Protein 4FDX (pdb70)

Structure (mmCIF, N/CA/C/O backbone):
data_4FDX
#
_entry.id   4FDX
#
_cell.length_a   50.236
_cell.length_b   50.236
_cell.length_c   158.078
_cell.angle_alpha   90.00
_cell.angle_beta   90.00
_cell.angle_gamma   120.00
#
_symmetry.space_group_name_H-M   'P 63 2 2'
#
loop_
_entity.id
_entity.type
_entity.pdbx_description
1 polymer '4-oxalocrotonase tautomerase isozyme'
2 water water
#
loop_
_atom_site.group_PDB
_atom_site.id
_atom_site.type_symbol
_atom_site.label_atom_id
_atom_site.label_alt_id
_atom_site.label_comp_id
_atom_site.label_asym_id
_atom_site.label_entity_id
_atom_site.label_seq_id
_atom_site.pdbx_PDB_ins_code
_atom_site.Cartn_x
_atom_site.Cartn_y
_atom_site.Cartn_z
_atom_site.occupancy
_atom_site.B_iso_or_equiv
_atom_site.auth_seq_id
_atom_site.auth_comp_id
_atom_site.auth_asym_id
_atom_site.auth_atom_id
_atom_site.pdbx_PDB_model_num
ATOM 1 N N . PR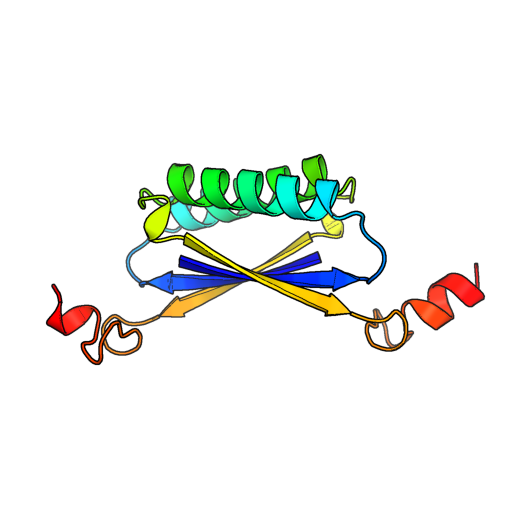O A 1 1 ? -14.463 2.245 14.894 1.00 17.18 1 PRO A N 1
ATOM 2 C CA . PRO A 1 1 ? -13.120 2.806 15.170 1.00 15.51 1 PRO A CA 1
ATOM 3 C C . PRO A 1 1 ? -12.664 2.400 16.538 1.00 15.46 1 PRO A C 1
ATOM 4 O O . PRO A 1 1 ? -13.422 2.414 17.513 1.00 14.92 1 PRO A O 1
ATOM 8 N N . ILE A 1 2 ? -11.378 2.145 16.675 1.00 13.73 2 ILE A N 1
ATOM 9 C CA . ILE A 1 2 ? -10.780 1.771 17.934 1.00 14.61 2 ILE A CA 1
ATOM 10 C C . ILE A 1 2 ? -9.720 2.855 18.167 1.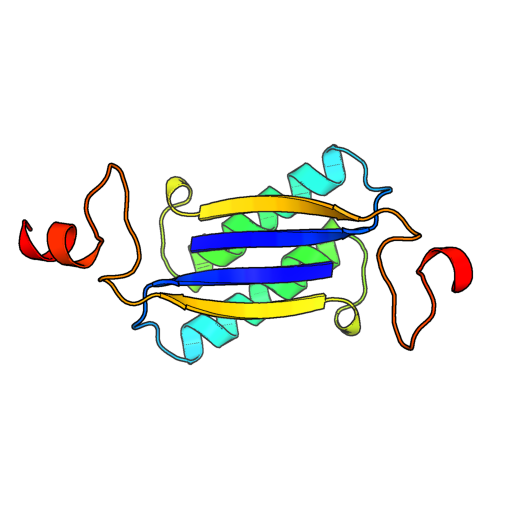00 17.01 2 ILE A C 1
ATOM 11 O O . ILE A 1 2 ? -8.833 3.084 17.304 1.00 18.55 2 ILE A O 1
ATOM 16 N N . ILE A 1 3 ? -9.824 3.564 19.294 1.00 15.63 3 ILE A N 1
ATOM 17 C CA . ILE A 1 3 ? -8.930 4.725 19.553 1.00 15.45 3 ILE A CA 1
ATOM 18 C C . ILE A 1 3 ? -8.117 4.396 20.775 1.00 15.07 3 ILE A C 1
ATOM 19 O O . ILE A 1 3 ? -8.638 3.922 21.761 1.00 17.09 3 ILE A O 1
ATOM 24 N N . GLN A 1 4 ? -6.789 4.553 20.707 1.00 13.48 4 GLN A N 1
ATOM 25 C CA . GLN A 1 4 ? -5.938 4.363 21.874 1.00 15.81 4 GLN A CA 1
ATOM 26 C C . GLN A 1 4 ? -5.445 5.729 22.243 1.00 15.62 4 GLN A C 1
ATOM 27 O O . GLN A 1 4 ? -4.908 6.409 21.361 1.00 18.60 4 GLN A O 1
ATOM 33 N N . MET A 1 5 ? -5.636 6.133 23.470 1.00 14.61 5 MET A N 1
ATOM 34 C CA . MET A 1 5 ? -5.172 7.449 23.841 1.00 15.76 5 MET A CA 1
ATOM 35 C C . MET A 1 5 ? -4.087 7.289 24.917 1.00 17.47 5 MET A C 1
ATOM 36 O O . MET A 1 5 ? -4.337 6.765 26.023 1.00 17.94 5 MET A O 1
ATOM 41 N N . ASN A 1 6 ? -2.906 7.749 24.600 1.00 17.42 6 ASN A N 1
ATOM 42 C CA . ASN A 1 6 ? -1.787 7.728 25.593 1.00 17.85 6 ASN A CA 1
ATOM 43 C C . ASN A 1 6 ? -1.725 9.128 26.209 1.00 18.89 6 ASN A C 1
ATOM 44 O O . ASN A 1 6 ? -1.605 10.155 25.492 1.00 18.71 6 ASN A O 1
ATOM 49 N N . LEU A 1 7 ? -1.827 9.206 27.538 1.00 17.61 7 LEU A N 1
ATOM 50 C CA . LEU A 1 7 ? -1.737 10.529 28.133 1.00 20.05 7 LEU A CA 1
ATOM 51 C C . LEU A 1 7 ? -1.007 10.398 29.468 1.00 19.78 7 LEU A C 1
ATOM 52 O O . LEU A 1 7 ? -0.925 9.297 30.015 1.00 16.59 7 LEU A O 1
ATOM 57 N N . LEU A 1 8 ? -0.444 11.492 29.920 1.00 20.76 8 LEU A N 1
ATOM 58 C CA . LEU A 1 8 ? 0.329 11.429 31.202 1.00 21.73 8 LEU A CA 1
ATOM 59 C C . LEU A 1 8 ? -0.602 11.164 32.373 1.00 20.84 8 LEU A C 1
ATOM 60 O O . LEU A 1 8 ? -1.759 11.660 32.382 1.00 19.32 8 LEU A O 1
ATOM 65 N N . GLU A 1 9 ? -0.098 10.416 33.361 1.00 22.79 9 GLU A N 1
ATOM 66 C CA . GLU A 1 9 ? -0.808 10.229 34.615 1.00 24.01 9 GLU A CA 1
ATOM 67 C C . GLU A 1 9 ? -1.130 11.587 35.275 1.00 24.46 9 GLU A C 1
ATOM 68 O O . GLU A 1 9 ? -0.508 12.595 34.987 1.00 25.88 9 GLU A O 1
ATOM 74 N N . GLY A 1 10 ? -2.163 11.578 36.120 1.00 26.11 10 GLY A N 1
ATOM 75 C CA . GLY A 1 10 ? -2.499 12.785 36.940 1.00 24.36 10 GLY A CA 1
ATOM 76 C C . GLY A 1 10 ? -3.963 13.180 36.766 1.00 27.98 10 GLY A C 1
ATOM 77 O O . GLY A 1 10 ? -4.472 14.010 37.476 1.00 28.61 10 GLY A O 1
ATOM 78 N N . ARG A 1 11 ? -4.680 12.546 35.841 1.00 26.94 11 ARG A N 1
ATOM 79 C CA . ARG A 1 11 ? -6.007 13.094 35.507 1.00 26.68 11 ARG A CA 1
ATOM 80 C C . ARG A 1 11 ? -7.001 12.431 36.401 1.00 24.35 11 ARG A C 1
ATOM 81 O O . ARG A 1 11 ? -6.825 11.283 36.786 1.00 27.52 11 ARG A O 1
ATOM 89 N N . THR A 1 12 ? -8.015 13.190 36.820 1.00 25.31 12 THR A N 1
ATOM 90 C CA . THR A 1 12 ? -9.069 12.637 37.641 1.00 23.90 12 THR A CA 1
ATOM 91 C C . THR A 1 12 ? -10.078 11.802 36.789 1.00 24.00 12 THR A C 1
ATOM 92 O O . THR A 1 12 ? -10.154 11.982 35.567 1.00 24.85 12 THR A O 1
ATOM 96 N N . VAL A 1 13 ? -10.818 10.907 37.425 1.00 24.92 13 VAL A N 1
ATOM 97 C CA . VAL A 1 13 ? -11.832 10.069 36.734 1.00 24.53 13 VAL A CA 1
ATOM 98 C C . VAL A 1 13 ? -12.801 10.920 35.953 1.00 25.43 13 VAL A C 1
ATOM 99 O O . VAL A 1 13 ? -13.105 10.620 34.782 1.00 21.77 13 VAL A O 1
ATOM 103 N N . GLU A 1 14 ? -13.302 12.013 36.530 1.00 24.26 14 GLU A N 1
ATOM 104 C CA . GLU A 1 14 ? -14.174 12.976 35.755 1.00 25.85 14 GLU A CA 1
ATOM 105 C C . GLU A 1 14 ? -13.610 13.417 34.414 1.00 22.65 14 GLU A C 1
ATOM 106 O O . GLU A 1 14 ? -14.389 13.542 33.436 1.00 22.07 14 GLU A O 1
ATOM 112 N N . GLN A 1 15 ? -12.314 13.734 34.388 1.00 20.55 15 GLN A N 1
ATOM 113 C CA . GLN A 1 15 ? -11.695 14.294 33.235 1.00 21.19 15 GLN A CA 1
ATOM 114 C C . GLN A 1 15 ? -11.549 13.160 32.185 1.00 17.88 15 GLN A C 1
ATOM 115 O O . GLN A 1 15 ? -11.815 13.402 30.989 1.00 19.06 15 GLN A O 1
ATOM 121 N N . LYS A 1 16 ? -11.157 11.959 32.631 1.00 19.81 16 LYS A N 1
ATOM 122 C CA . LYS A 1 16 ? -11.070 10.788 31.693 1.00 19.20 16 LYS A CA 1
ATOM 123 C C . LYS A 1 16 ? -12.436 10.494 31.114 1.00 19.55 16 LYS A C 1
ATOM 124 O O . LYS A 1 16 ? -12.573 10.298 29.883 1.00 19.71 16 LYS A O 1
ATOM 130 N N . ARG A 1 17 ? -13.486 10.517 31.948 1.00 21.14 17 ARG A N 1
ATOM 131 C CA . ARG A 1 17 ? -14.843 10.269 31.485 1.00 20.09 17 ARG A CA 1
ATOM 132 C C . ARG A 1 17 ? -15.310 11.351 30.515 1.00 18.57 17 ARG A C 1
ATOM 133 O O . ARG A 1 17 ? -15.889 10.999 29.493 1.00 18.28 17 ARG A O 1
ATOM 141 N N . ASN A 1 18 ? -15.119 12.642 30.804 1.00 19.42 18 ASN A N 1
ATOM 142 C CA . ASN A 1 18 ? -15.403 13.732 29.871 1.00 17.95 18 ASN A CA 1
ATOM 143 C C . ASN A 1 18 ? -14.669 13.593 28.496 1.00 16.19 18 ASN A C 1
ATOM 144 O O . ASN A 1 18 ? -15.273 13.748 27.436 1.00 18.56 18 ASN A O 1
ATOM 149 N N . ALA A 1 19 ? -13.408 13.134 28.581 1.00 18.60 19 ALA A N 1
ATOM 150 C CA . ALA A 1 19 ? -12.614 12.950 27.358 1.00 14.87 19 ALA A CA 1
ATOM 151 C C . ALA A 1 19 ? -13.197 11.792 26.534 1.00 15.32 19 ALA A C 1
ATOM 152 O O . ALA A 1 19 ? -13.352 11.961 25.285 1.00 15.45 19 ALA A O 1
ATOM 154 N N . VAL A 1 20 ? -13.517 10.662 27.170 1.00 15.59 20 VAL A N 1
ATOM 155 C CA . VAL A 1 20 ? -14.038 9.547 26.310 1.00 17.80 20 VAL A CA 1
ATOM 156 C C . VAL A 1 20 ? -15.435 9.854 25.726 1.00 16.22 20 VAL A C 1
ATOM 157 O O . VAL A 1 20 ? -15.698 9.554 24.555 1.00 14.92 20 VAL A O 1
ATOM 161 N N . ALA A 1 21 ? -16.264 10.614 26.449 1.00 16.80 21 ALA A N 1
ATOM 162 C CA . ALA A 1 21 ? -17.506 11.104 25.881 1.00 17.28 21 ALA A CA 1
ATOM 163 C C . ALA A 1 21 ? -17.315 12.011 24.735 1.00 15.13 21 ALA A C 1
ATOM 164 O O . ALA A 1 21 ? -17.934 11.819 23.685 1.00 15.07 21 ALA A O 1
ATOM 166 N N . ALA A 1 22 ? -16.444 13.000 24.862 1.00 14.86 22 ALA A N 1
ATOM 167 C CA . ALA A 1 22 ? -16.283 14.007 23.868 1.00 14.26 22 ALA A CA 1
ATOM 168 C C . ALA A 1 22 ? -15.621 13.441 22.627 1.00 14.06 22 ALA A C 1
ATOM 169 O O . ALA A 1 22 ? -15.993 13.792 21.456 1.00 14.53 22 ALA A O 1
ATOM 171 N N . ILE A 1 23 ? -14.599 12.567 22.819 1.00 14.17 23 ILE A N 1
ATOM 172 C CA . ILE A 1 23 ? -13.938 11.982 21.636 1.00 13.43 23 ILE A CA 1
ATOM 173 C C . ILE A 1 23 ? -14.941 11.058 20.890 1.00 11.80 23 ILE A C 1
ATOM 174 O O . ILE A 1 23 ? -14.974 11.056 19.614 1.00 13.65 23 ILE A O 1
ATOM 179 N N . THR A 1 24 ? -15.739 10.279 21.646 1.00 13.54 24 THR A N 1
ATOM 180 C CA . THR A 1 24 ? -16.779 9.431 20.997 1.00 13.63 24 THR A CA 1
ATOM 181 C C . THR A 1 24 ? -17.734 10.262 20.182 1.00 12.79 24 THR A C 1
ATOM 182 O O . THR A 1 24 ? -17.983 9.949 19.042 1.00 14.69 24 THR A O 1
ATOM 186 N N . GLU A 1 25 ? -18.197 11.373 20.747 1.00 12.96 25 GLU A N 1
ATOM 187 C CA . GLU A 1 25 ? -19.136 12.261 20.024 1.00 15.10 25 GLU A CA 1
ATOM 188 C C . GLU A 1 25 ? -18.513 12.795 18.768 1.00 14.66 25 GLU A C 1
ATOM 189 O O . GLU A 1 25 ? -19.119 12.872 17.723 1.00 15.01 25 GLU A O 1
ATOM 195 N N . ALA A 1 26 ? -17.231 13.194 18.814 1.00 13.39 26 ALA A N 1
ATOM 196 C CA . ALA A 1 26 ? -16.502 13.646 17.642 1.00 13.87 26 ALA A CA 1
ATOM 197 C C . ALA A 1 26 ? -16.415 12.614 16.537 1.00 14.79 26 ALA A C 1
ATOM 198 O O . ALA A 1 26 ? -16.623 12.959 15.389 1.00 14.88 26 ALA A O 1
ATOM 200 N N . VAL A 1 27 ? -16.184 11.349 16.900 1.00 12.83 27 VAL A N 1
ATOM 201 C CA . VAL A 1 27 ? -15.990 10.217 15.924 1.00 13.00 27 VAL A CA 1
ATOM 202 C C . VAL A 1 27 ? -17.353 9.913 15.342 1.00 12.44 27 VAL A C 1
ATOM 203 O O . VAL A 1 27 ? -17.501 9.835 14.157 1.00 13.94 27 VAL A O 1
ATOM 207 N N . VAL A 1 28 ? -18.363 9.827 16.160 1.00 14.61 28 VAL A N 1
ATOM 208 C CA . VAL A 1 28 ? -19.746 9.563 15.704 1.00 14.13 28 VAL A CA 1
ATOM 209 C C . VAL A 1 28 ? -20.194 10.635 14.720 1.00 17.05 28 VAL A C 1
ATOM 210 O O . VAL A 1 28 ? -20.699 10.294 13.638 1.00 18.00 28 VAL A O 1
ATOM 214 N N . ARG A 1 29 ? -19.936 11.918 15.051 1.00 15.47 29 ARG A N 1
ATOM 215 C CA . ARG A 1 29 ? -20.343 12.987 14.088 1.00 16.08 29 ARG A CA 1
ATOM 216 C C . ARG A 1 29 ? -19.621 13.008 12.800 1.00 17.09 29 ARG A C 1
ATOM 217 O O . ARG A 1 29 ? -20.214 13.159 11.729 1.00 18.73 29 ARG A O 1
ATOM 225 N N . THR A 1 30 ? -18.282 12.929 12.850 1.00 14.41 30 THR A N 1
ATOM 226 C CA . THR A 1 30 ? -17.424 13.143 11.730 1.00 14.70 30 THR A CA 1
ATOM 227 C C . THR A 1 30 ? -17.334 11.938 10.788 1.00 15.97 30 THR A C 1
ATOM 228 O O . THR A 1 30 ? -17.007 12.079 9.581 1.00 19.33 30 THR A O 1
ATOM 232 N N . LEU A 1 31 ? -17.434 10.721 11.363 1.00 17.36 31 LEU A N 1
ATOM 233 C CA . LEU A 1 31 ? -17.336 9.510 10.529 1.00 17.53 31 LEU A CA 1
ATOM 234 C C . LEU A 1 31 ? -18.729 8.856 10.285 1.00 18.33 31 LEU A C 1
ATOM 235 O O . LEU A 1 31 ? -18.811 7.790 9.569 1.00 25.19 31 LEU A O 1
ATOM 240 N N . ASP A 1 32 ? -19.769 9.357 10.915 1.00 21.83 32 ASP A N 1
ATOM 241 C CA . ASP A 1 32 ? -21.154 8.768 10.848 1.00 26.06 32 ASP A CA 1
ATOM 242 C C . ASP A 1 32 ? -21.137 7.222 11.102 1.00 25.48 32 ASP A C 1
ATOM 243 O O . ASP A 1 32 ? -21.392 6.326 10.206 1.00 26.68 32 ASP A O 1
ATOM 248 N N . VAL A 1 33 ? -20.662 6.904 12.306 1.00 20.93 33 VAL A N 1
ATOM 249 C CA . VAL A 1 33 ? -20.757 5.564 12.880 1.00 21.83 33 VAL A CA 1
ATOM 250 C C . VAL A 1 33 ? -21.591 5.655 14.120 1.00 20.41 33 VAL A C 1
ATOM 251 O O . VAL A 1 33 ? -21.865 6.746 14.685 1.00 21.07 33 VAL A O 1
ATOM 255 N N . ARG A 1 34 ? -22.122 4.499 14.549 1.00 19.12 34 ARG A N 1
ATOM 256 C CA . ARG A 1 34 ? -22.843 4.420 15.799 1.00 18.45 34 ARG A CA 1
ATOM 257 C C . ARG A 1 34 ? -21.919 4.559 17.005 1.00 16.76 34 ARG A C 1
ATOM 258 O O . ARG A 1 34 ? -20.743 4.136 16.963 1.00 17.44 34 ARG A O 1
ATOM 266 N N . PRO A 1 35 ? -22.404 5.101 18.116 1.00 17.85 35 PRO A N 1
ATOM 267 C CA . PRO A 1 35 ? -21.625 5.072 19.381 1.00 17.49 35 PRO A CA 1
ATOM 268 C C . PRO A 1 35 ? -21.067 3.734 19.742 1.00 17.10 35 PRO A C 1
ATOM 269 O O . PRO A 1 35 ? -19.896 3.644 20.208 1.00 17.22 35 PRO A O 1
ATOM 273 N N . ASP A 1 36 ? -21.825 2.635 19.586 1.00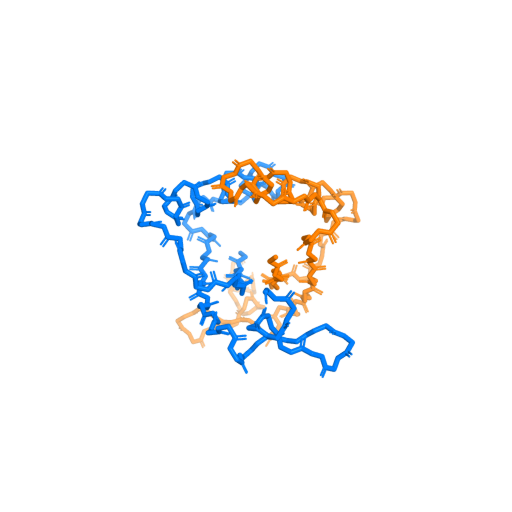 16.47 36 ASP A N 1
ATOM 274 C CA . ASP A 1 36 ? -21.290 1.338 20.051 1.00 16.82 36 ASP A CA 1
ATOM 275 C C . ASP A 1 36 ? -20.189 0.870 19.093 1.00 17.90 36 ASP A C 1
ATOM 276 O O . ASP A 1 36 ? -19.586 -0.140 19.438 1.00 19.76 36 ASP A O 1
ATOM 281 N N . GLN A 1 37 ? -19.925 1.553 17.947 1.00 13.80 37 GLN A N 1
ATOM 282 C CA . GLN A 1 37 ? -18.804 1.129 17.060 1.00 13.71 37 GLN A CA 1
ATOM 283 C C . GLN A 1 37 ? -17.532 1.874 17.489 1.00 15.88 37 GLN A C 1
ATOM 284 O O . GLN A 1 37 ? -16.499 1.662 16.879 1.00 17.16 37 GLN A O 1
ATOM 290 N N . VAL A 1 38 ? -17.608 2.707 18.497 1.00 14.04 38 VAL A N 1
ATOM 291 C CA . VAL A 1 38 ? -16.393 3.475 18.914 1.00 12.71 38 VAL A CA 1
ATOM 292 C C . VAL A 1 38 ? -15.881 2.981 20.255 1.00 14.60 38 VAL A C 1
ATOM 293 O O . VAL A 1 38 ? -16.611 3.028 21.284 1.00 13.51 38 VAL A O 1
ATOM 297 N N . ARG A 1 39 ? -14.667 2.463 20.238 1.00 13.72 39 ARG A N 1
ATOM 298 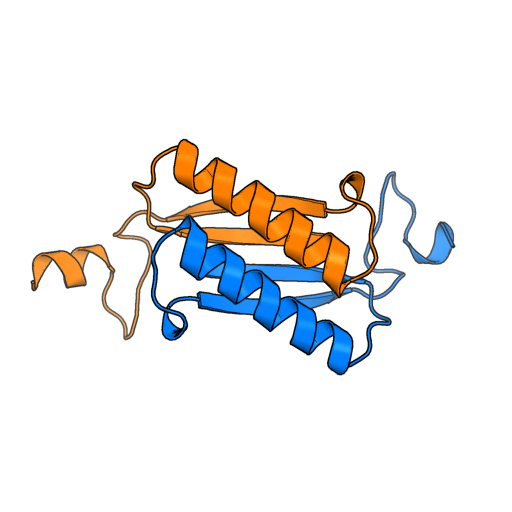C CA . ARG A 1 39 ? -14.063 1.980 21.478 1.00 13.47 39 ARG A CA 1
ATOM 299 C C . ARG A 1 39 ? -12.823 2.808 21.756 1.00 15.26 39 ARG A C 1
ATOM 300 O O . ARG A 1 39 ? -12.082 3.153 20.868 1.00 15.08 39 ARG A O 1
ATOM 308 N N . ILE A 1 40 ? -12.700 3.258 22.991 1.00 13.17 40 ILE A N 1
ATOM 309 C CA . ILE A 1 40 ? -11.490 4.026 23.381 1.00 13.69 40 ILE A CA 1
ATOM 310 C C . ILE A 1 40 ? -10.738 3.283 24.510 1.00 12.13 40 ILE A C 1
ATOM 311 O O . ILE A 1 40 ? -11.364 2.782 25.510 1.00 14.51 40 ILE A O 1
ATOM 316 N N . LEU A 1 41 ? -9.436 3.159 24.321 1.00 12.45 41 LEU A N 1
ATOM 317 C CA . LEU A 1 41 ? -8.558 2.503 25.327 1.00 12.69 41 LEU A CA 1
ATOM 318 C C . LEU A 1 41 ? -7.649 3.643 25.853 1.00 16.11 41 LEU A C 1
ATOM 319 O O . LEU A 1 41 ? -6.994 4.319 25.042 1.00 15.38 41 LEU A O 1
ATOM 324 N N . ILE A 1 42 ? -7.567 3.842 27.166 1.00 14.67 42 ILE A N 1
ATOM 325 C CA . ILE A 1 42 ? -6.682 4.884 27.698 1.00 16.04 42 ILE A CA 1
ATOM 326 C C . ILE A 1 42 ? -5.443 4.179 28.278 1.00 16.25 42 ILE A C 1
ATOM 327 O O . ILE A 1 42 ? -5.553 3.259 29.106 1.00 16.64 42 ILE A O 1
ATOM 332 N N . ASN A 1 43 ? -4.256 4.631 27.828 1.00 15.70 43 ASN A N 1
ATOM 333 C CA . ASN A 1 43 ? -3.016 4.131 28.400 1.00 17.39 43 ASN A CA 1
ATOM 334 C C . ASN A 1 43 ? -2.444 5.266 29.126 1.00 18.59 43 ASN A C 1
ATOM 335 O O . ASN A 1 43 ? -1.991 6.225 28.483 1.00 16.95 43 ASN A O 1
ATOM 340 N N . GLU A 1 44 ? -2.369 5.161 30.473 1.00 18.49 44 GLU A N 1
ATOM 341 C CA . GLU A 1 44 ? -1.723 6.205 31.197 1.00 19.02 44 GLU A CA 1
ATOM 342 C C . GLU A 1 44 ? -0.208 5.955 31.350 1.00 18.59 44 GLU A C 1
ATOM 343 O O . GLU A 1 44 ? 0.219 4.803 31.535 1.00 21.46 44 GLU A O 1
ATOM 349 N N . LEU A 1 45 ? 0.561 7.014 31.166 1.00 17.68 45 LEU A N 1
ATOM 350 C CA . LEU A 1 45 ? 2.004 6.959 31.176 1.00 19.69 45 LEU A CA 1
ATOM 351 C C . LEU A 1 45 ? 2.501 7.639 32.422 1.00 18.64 45 LEU A C 1
ATOM 352 O O . LEU A 1 45 ? 2.210 8.815 32.698 1.00 19.14 45 LEU A O 1
ATOM 357 N N . GLY A 1 46 ? 3.341 6.894 33.118 1.00 19.18 46 GLY A N 1
ATOM 358 C CA . GLY A 1 46 ? 4.070 7.515 34.212 1.00 18.83 46 GLY A CA 1
ATOM 359 C C . GLY A 1 46 ? 4.999 8.625 33.735 1.00 22.18 46 GLY A C 1
ATOM 360 O O . GLY A 1 46 ? 5.448 8.634 32.583 1.00 20.06 46 GLY A O 1
ATOM 361 N N . VAL A 1 47 ? 5.315 9.596 34.613 1.00 22.14 47 VAL A N 1
ATOM 362 C CA . VAL A 1 47 ? 6.143 10.721 34.200 1.00 22.55 47 VAL A CA 1
ATOM 363 C C . VAL A 1 47 ? 7.577 10.264 33.785 1.00 20.51 47 VAL A C 1
ATOM 364 O O . VAL A 1 47 ? 8.225 11.008 33.075 1.00 23.76 47 VAL A O 1
ATOM 368 N N . GLU A 1 48 ? 8.091 9.118 34.245 1.00 19.96 48 GLU A N 1
ATOM 369 C CA . GLU A 1 48 ? 9.373 8.589 33.725 1.00 20.45 48 GLU A CA 1
ATOM 370 C C . GLU A 1 48 ? 9.228 7.765 32.422 1.00 18.42 48 GLU A C 1
ATOM 371 O O . GLU A 1 48 ? 10.221 7.136 31.967 1.00 20.18 48 GLU A O 1
ATOM 377 N N . HIS A 1 49 ? 7.982 7.659 31.900 1.00 17.80 49 HIS A N 1
ATOM 378 C CA . HIS A 1 49 ? 7.651 6.757 30.772 1.00 17.34 49 HIS A CA 1
ATOM 379 C C . HIS A 1 49 ? 7.200 7.533 29.539 1.00 15.42 49 HIS A C 1
ATOM 380 O O . HIS A 1 49 ? 6.599 6.977 28.602 1.00 16.23 49 HIS A O 1
ATOM 387 N N . PHE A 1 50 ? 7.431 8.843 29.577 1.00 16.20 50 PHE A N 1
ATOM 388 C CA . PHE A 1 50 ? 7.173 9.633 28.402 1.00 16.54 50 PHE A CA 1
ATOM 389 C C . PHE A 1 50 ? 8.327 10.650 28.235 1.00 16.77 50 PHE A C 1
ATOM 390 O O . PHE A 1 50 ? 8.660 11.388 29.198 1.00 17.84 50 PHE A O 1
ATOM 398 N N . SER A 1 51 ? 8.921 10.721 27.057 1.00 14.96 51 SER A N 1
ATOM 399 C CA . SER A 1 51 ? 10.021 11.652 26.829 1.00 16.38 51 SER A CA 1
ATOM 400 C C . SER A 1 51 ? 9.802 12.477 25.577 1.00 15.92 51 SER A C 1
ATOM 401 O O . SER A 1 51 ? 9.187 11.984 24.580 1.00 14.91 51 SER A O 1
ATOM 404 N N . VAL A 1 52 ? 10.350 13.712 25.529 1.00 15.46 52 VAL A N 1
ATOM 405 C CA . VAL A 1 52 ? 10.461 14.558 24.307 1.00 15.22 52 VAL A CA 1
ATOM 406 C C . VAL A 1 52 ? 11.902 15.018 24.313 1.00 14.62 52 VAL A C 1
ATOM 407 O O . VAL A 1 52 ? 12.415 15.462 25.378 1.00 16.74 52 VAL A O 1
ATOM 411 N N . ALA A 1 53 ? 12.552 14.969 23.186 1.00 15.61 53 ALA A N 1
ATOM 412 C CA . ALA A 1 53 ? 13.968 15.328 23.078 1.00 17.03 53 ALA A CA 1
ATOM 413 C C . ALA A 1 53 ? 14.809 14.669 24.143 1.00 18.69 53 ALA A C 1
ATOM 414 O O . ALA A 1 53 ? 15.805 15.267 24.666 1.00 20.24 53 ALA A O 1
ATOM 416 N N . GLY A 1 54 ? 14.483 13.395 24.468 1.00 15.43 54 GLY A N 1
ATOM 417 C CA . GLY A 1 54 ? 15.435 12.623 25.270 1.00 15.45 54 GLY A CA 1
ATOM 418 C C . GLY A 1 54 ? 15.318 12.957 26.744 1.00 20.22 54 GLY A C 1
ATOM 419 O O . GLY A 1 54 ? 16.068 12.413 27.484 1.00 21.20 54 GLY A O 1
ATOM 420 N N . GLN A 1 55 ? 14.364 13.771 27.140 1.00 19.11 55 GLN A N 1
ATOM 421 C CA . GLN A 1 55 ? 14.047 14.039 28.633 1.00 20.18 55 GLN A CA 1
ATOM 422 C C . GLN A 1 55 ? 12.701 13.559 28.988 1.00 18.97 55 GLN A C 1
ATOM 423 O O . GLN A 1 55 ? 11.727 13.959 28.336 1.00 19.87 55 GLN A O 1
ATOM 429 N N . THR A 1 56 ? 12.582 12.861 30.121 1.00 20.96 56 THR A N 1
ATOM 430 C CA . THR A 1 56 ? 11.280 12.370 30.542 1.00 19.94 56 THR A CA 1
ATOM 431 C C . THR A 1 56 ? 10.447 13.545 31.041 1.00 23.99 56 THR A C 1
ATOM 432 O O . THR A 1 56 ? 10.985 14.599 31.333 1.00 24.41 56 THR A O 1
ATOM 436 N N . ALA A 1 57 ? 9.114 13.352 31.102 1.00 25.33 57 ALA A N 1
ATOM 437 C CA . ALA A 1 57 ? 8.211 14.389 31.656 1.00 24.86 57 ALA A CA 1
ATOM 438 C C . ALA A 1 57 ? 8.675 14.830 33.061 1.00 29.77 57 ALA A C 1
ATOM 439 O O . ALA A 1 57 ? 8.619 16.024 33.368 1.00 28.72 57 ALA A O 1
ATOM 441 N N . ALA A 1 58 ? 9.148 13.875 33.858 1.00 28.38 58 ALA A N 1
ATOM 442 C CA . ALA A 1 58 ? 9.616 14.123 35.226 1.00 28.61 58 ALA A CA 1
ATOM 443 C C . ALA A 1 58 ? 10.742 15.133 35.185 1.00 33.73 58 ALA A C 1
ATOM 444 O O . ALA A 1 58 ? 10.706 16.126 35.922 1.00 37.04 58 ALA A O 1
ATOM 446 N N . MET A 1 59 ? 11.680 14.923 34.255 1.00 29.48 59 MET A N 1
ATOM 447 C CA . MET A 1 59 ? 12.870 15.785 34.127 1.00 27.79 59 MET A CA 1
ATOM 448 C C . MET A 1 59 ? 12.491 17.186 33.636 1.00 30.43 59 MET A C 1
ATOM 449 O O . MET A 1 59 ? 13.096 18.189 34.073 1.00 32.44 59 MET A O 1
ATOM 454 N N . ARG A 1 60 ? 11.534 17.248 32.713 1.00 30.05 60 ARG A N 1
ATOM 455 C CA . ARG A 1 60 ? 11.081 18.524 32.149 1.00 36.30 60 ARG A CA 1
ATOM 456 C C . ARG A 1 60 ? 10.393 19.386 33.238 1.00 40.04 60 ARG A C 1
ATOM 457 O O . ARG A 1 60 ? 10.541 20.613 33.267 1.00 36.62 60 ARG A O 1
ATOM 465 N N . GLN A 1 61 ? 9.673 18.720 34.133 1.00 40.97 61 GLN A N 1
ATOM 466 C CA . GLN A 1 61 ? 8.923 19.351 35.241 1.00 44.95 61 GLN A CA 1
ATOM 467 C C . GLN A 1 61 ? 9.790 19.985 36.332 1.00 46.46 61 GLN A C 1
ATOM 468 O O . GLN A 1 61 ? 10.881 19.498 36.639 1.00 44.57 61 GLN A O 1
ATOM 474 N N . PRO B 1 1 ? -1.066 14.552 24.624 1.00 19.49 1 PRO B N 1
ATOM 475 C CA . PRO B 1 1 ? -1.692 13.253 24.382 1.00 17.67 1 PRO B CA 1
ATOM 476 C C . PRO B 1 1 ? -1.353 12.750 23.000 1.00 17.88 1 PRO B C 1
ATOM 477 O O . PRO B 1 1 ? -1.322 13.523 22.058 1.00 18.33 1 PRO B O 1
ATOM 481 N N . ILE B 1 2 ? -1.120 11.464 22.898 1.00 16.15 2 ILE B N 1
ATOM 482 C CA . ILE B 1 2 ? -0.914 10.832 21.541 1.00 16.68 2 ILE B CA 1
ATOM 483 C C . ILE B 1 2 ? -2.020 9.832 21.281 1.00 18.39 2 ILE B C 1
ATOM 484 O O . ILE B 1 2 ? -2.204 8.889 22.116 1.00 21.18 2 ILE B O 1
ATOM 489 N N . ILE B 1 3 ? -2.758 10.011 20.179 1.00 16.58 3 ILE B N 1
ATOM 490 C CA . ILE B 1 3 ? -3.998 9.230 19.923 1.00 15.28 3 ILE B CA 1
ATOM 491 C C . ILE B 1 3 ? -3.718 8.377 18.691 1.00 15.83 3 ILE B C 1
ATOM 492 O O . ILE B 1 3 ? -3.285 8.916 17.688 1.00 14.74 3 ILE B O 1
ATOM 497 N N . GLN B 1 4 ? -3.897 7.053 18.772 1.00 15.16 4 GLN B N 1
ATOM 498 C CA . GLN B 1 4 ? -3.915 6.220 17.558 1.00 16.55 4 GLN B CA 1
ATOM 499 C C . GLN B 1 4 ? -5.355 5.830 17.220 1.00 15.82 4 GLN B C 1
ATOM 500 O O . GLN B 1 4 ? -6.061 5.372 18.059 1.00 18.38 4 GLN B O 1
ATOM 506 N N . MET B 1 5 ? -5.783 6.132 16.007 1.00 13.62 5 MET B N 1
ATOM 507 C CA . MET B 1 5 ? -7.142 5.804 15.592 1.00 13.30 5 MET B CA 1
ATOM 508 C C . MET B 1 5 ? -7.029 4.738 14.519 1.00 13.96 5 MET B C 1
ATOM 509 O O . MET B 1 5 ? -6.476 4.960 13.469 1.00 16.28 5 MET B O 1
ATOM 514 N N . ASN B 1 6 ? -7.639 3.578 14.794 1.00 13.71 6 ASN B N 1
ATOM 515 C CA . ASN B 1 6 ? -7.670 2.448 13.829 1.00 13.92 6 ASN B CA 1
ATOM 516 C C . ASN B 1 6 ? -9.076 2.451 13.216 1.00 15.60 6 ASN B C 1
ATOM 517 O O . ASN B 1 6 ? -10.086 2.431 13.971 1.00 17.35 6 ASN B O 1
ATOM 522 N N . LEU B 1 7 ? -9.104 2.527 11.884 1.00 14.82 7 LEU B N 1
ATOM 523 C CA . LEU B 1 7 ? -10.327 2.695 11.077 1.00 17.95 7 LEU B CA 1
ATOM 524 C C . LEU B 1 7 ? -10.264 1.670 10.027 1.00 17.89 7 LEU B C 1
ATOM 525 O O . LEU B 1 7 ? -9.189 1.449 9.480 1.00 18.00 7 LEU B O 1
ATOM 530 N N . LEU B 1 8 ? -11.430 1.149 9.601 1.00 19.68 8 LEU B N 1
ATOM 531 C CA . LEU B 1 8 ? -11.462 0.442 8.300 1.00 18.86 8 LEU B CA 1
ATOM 532 C C . LEU B 1 8 ? -11.143 1.365 7.108 1.00 17.44 8 LEU B C 1
ATOM 533 O O . LEU B 1 8 ? -11.493 2.568 7.149 1.00 21.44 8 LEU B O 1
ATOM 538 N N . GLU B 1 9 ? -10.482 0.834 6.089 1.00 19.20 9 GLU B N 1
ATOM 539 C CA . GLU B 1 9 ? -10.134 1.491 4.766 1.00 21.89 9 GLU B CA 1
ATOM 540 C C . GLU B 1 9 ? -11.341 2.073 4.116 1.00 24.69 9 GLU B C 1
ATOM 541 O O . GLU B 1 9 ? -12.464 1.627 4.350 1.00 25.50 9 GLU B O 1
ATOM 547 N N . GLY B 1 10 ? -11.079 3.077 3.269 1.00 30.20 10 GLY B N 1
ATOM 548 C CA . GLY B 1 10 ? -12.143 3.531 2.370 1.00 31.05 10 GLY B CA 1
ATOM 549 C C . GLY B 1 10 ? -12.724 4.891 2.612 1.00 31.86 10 GLY B C 1
ATOM 550 O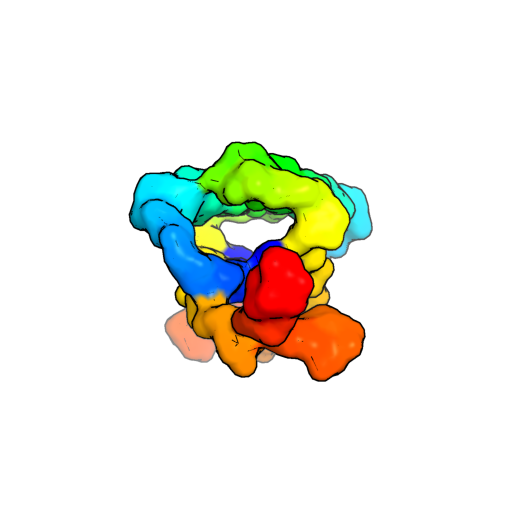 O . GLY B 1 10 ? -13.403 5.392 1.721 1.00 30.37 10 GLY B O 1
ATOM 551 N N . ARG B 1 11 ? -12.460 5.506 3.776 1.00 27.94 11 ARG B N 1
ATOM 552 C CA . ARG B 1 11 ? -12.966 6.894 4.092 1.00 26.13 11 ARG B CA 1
ATOM 553 C C . ARG B 1 11 ? -12.319 7.991 3.295 1.00 25.48 11 ARG B C 1
ATOM 554 O O . ARG B 1 11 ? -11.144 7.897 2.919 1.00 26.26 11 ARG B O 1
ATOM 562 N N . THR B 1 12 ? -13.101 9.038 3.052 1.00 23.15 12 THR B N 1
ATOM 563 C CA . THR B 1 12 ? -12.596 10.118 2.190 1.00 25.74 12 THR B CA 1
ATOM 564 C C . THR B 1 12 ? -11.672 11.007 3.072 1.00 22.68 12 THR B C 1
ATOM 565 O O . THR B 1 12 ? -11.800 11.021 4.333 1.00 22.89 12 THR B O 1
ATOM 569 N N . VAL B 1 13 ? -10.688 11.601 2.449 1.00 21.49 13 VAL B N 1
ATOM 570 C CA . VAL B 1 13 ? -9.741 12.485 3.081 1.00 22.43 13 VAL B CA 1
ATOM 571 C C . VAL B 1 13 ? -10.481 13.518 3.911 1.00 21.59 13 VAL B C 1
ATOM 572 O O . VAL B 1 13 ? -10.021 13.846 5.012 1.00 20.64 13 VAL B O 1
ATOM 576 N N . GLU B 1 14 ? -11.561 14.093 3.374 1.00 20.92 14 GLU B N 1
ATOM 577 C CA . GLU B 1 14 ? -12.327 15.101 4.156 1.00 23.94 14 GLU B CA 1
ATOM 578 C C . GLU B 1 14 ? -12.817 14.583 5.474 1.00 21.77 14 GLU B C 1
ATOM 579 O O . GLU B 1 14 ? -12.711 15.310 6.471 1.00 23.16 14 GLU B O 1
ATOM 585 N N . GLN B 1 15 ? -13.317 13.356 5.519 1.00 20.45 15 GLN B N 1
ATOM 586 C CA . GLN B 1 15 ? -13.835 12.816 6.770 1.00 19.85 15 GLN B CA 1
ATOM 587 C C . GLN B 1 15 ? -12.690 12.597 7.746 1.00 17.95 15 GLN B C 1
ATOM 588 O O . GLN B 1 15 ? -12.799 12.907 8.926 1.00 19.26 15 GLN B O 1
ATOM 594 N N . LYS B 1 16 ? -11.571 12.082 7.254 1.00 20.83 16 LYS B N 1
ATOM 595 C CA . LYS B 1 16 ? -10.358 11.887 8.119 1.00 18.35 16 LYS B CA 1
ATOM 596 C C . LYS B 1 16 ? -9.941 13.262 8.666 1.00 17.79 16 LYS B C 1
ATOM 597 O O . LYS B 1 16 ? -9.577 13.389 9.848 1.00 17.26 16 LYS B O 1
ATOM 603 N N . ARG B 1 17 ? -9.899 14.306 7.820 1.00 17.47 17 ARG B N 1
ATOM 604 C CA . ARG B 1 17 ? -9.470 15.649 8.270 1.00 15.29 17 ARG B CA 1
ATOM 605 C C . ARG B 1 17 ? -10.468 16.190 9.301 1.00 15.00 17 ARG B C 1
ATOM 606 O O . ARG B 1 17 ? -10.042 16.758 10.339 1.00 15.85 17 ARG B O 1
ATOM 614 N N . ASN B 1 18 ? -11.757 16.004 9.062 1.00 16.24 18 ASN B N 1
ATOM 615 C CA . ASN B 1 18 ? -12.743 16.473 10.077 1.00 16.23 18 ASN B CA 1
ATOM 616 C C . ASN B 1 18 ? -12.599 15.702 11.382 1.00 16.18 18 ASN B C 1
ATOM 617 O O . ASN B 1 18 ? -12.644 16.335 12.425 1.00 16.47 18 ASN B O 1
ATOM 622 N N . ALA B 1 19 ? -12.389 14.376 11.300 1.00 15.08 19 ALA B N 1
ATOM 623 C CA . ALA B 1 19 ? -12.157 13.617 12.554 1.00 13.92 19 ALA B CA 1
ATOM 624 C C . ALA B 1 19 ? -10.938 14.112 13.320 1.00 13.51 19 ALA B C 1
ATOM 625 O O . ALA B 1 19 ? -10.996 14.217 14.531 1.00 14.55 19 ALA B O 1
ATOM 627 N N . VAL B 1 20 ? -9.842 14.326 12.641 1.00 14.56 20 VAL B N 1
ATOM 628 C CA . VAL B 1 20 ? -8.607 14.775 13.281 1.00 14.48 20 VAL B CA 1
ATOM 629 C C . VAL B 1 20 ? -8.856 16.157 13.965 1.00 13.89 20 VAL B C 1
ATOM 630 O O . VAL B 1 20 ? -8.445 16.384 15.112 1.00 15.80 20 VAL B O 1
ATOM 634 N N . ALA B 1 21 ? -9.523 17.082 13.311 1.00 13.90 21 ALA B N 1
ATOM 635 C CA . ALA B 1 21 ? -9.831 18.339 13.988 1.00 14.24 21 ALA B CA 1
ATOM 636 C C . ALA B 1 21 ? -10.773 18.215 15.168 1.00 14.42 21 ALA B C 1
ATOM 637 O O . ALA B 1 21 ? -10.496 18.815 16.200 1.00 14.44 21 ALA B O 1
ATOM 639 N N . ALA B 1 22 ? -11.820 17.390 15.036 1.00 14.33 22 ALA B N 1
ATOM 640 C CA . ALA B 1 22 ? -12.804 17.239 16.067 1.00 13.45 22 ALA B CA 1
ATOM 641 C C . ALA B 1 22 ? -12.231 16.499 17.259 1.00 13.37 22 ALA B C 1
ATOM 642 O O . ALA B 1 22 ? -12.432 16.900 18.406 1.00 14.45 22 ALA B O 1
ATOM 644 N N . ILE B 1 23 ? -11.454 15.449 16.981 1.00 12.58 23 ILE B N 1
ATOM 645 C CA . ILE B 1 23 ? -10.818 14.713 18.115 1.00 13.39 23 ILE B CA 1
ATOM 646 C C . ILE B 1 23 ? -9.851 15.619 18.852 1.00 13.49 23 ILE B C 1
ATOM 647 O O . ILE B 1 23 ? -9.787 15.635 20.090 1.00 13.62 23 ILE B O 1
ATOM 652 N N . THR B 1 24 ? -9.055 16.369 18.114 1.00 13.19 24 THR B N 1
ATOM 653 C CA . THR B 1 24 ? -8.062 17.266 18.746 1.00 13.92 24 THR B CA 1
ATOM 654 C C . THR B 1 24 ? -8.737 18.257 19.670 1.00 12.53 24 THR B C 1
ATOM 655 O O . THR B 1 24 ? -8.356 18.361 20.809 1.00 14.22 24 THR B O 1
ATOM 659 N N . GLU B 1 25 ? -9.776 18.924 19.164 1.00 13.44 25 GLU B N 1
ATOM 660 C CA . GLU B 1 25 ? -10.464 19.917 20.000 1.00 15.18 25 GLU B CA 1
ATOM 661 C C . GLU B 1 25 ? -11.176 19.269 21.199 1.00 15.45 25 GLU B C 1
ATOM 662 O O . GLU B 1 25 ? -11.174 19.899 22.283 1.00 16.55 25 GLU B O 1
ATOM 668 N N . ALA B 1 26 ? -11.681 18.037 21.051 1.00 13.33 26 ALA B N 1
ATOM 669 C CA . ALA B 1 26 ? -12.287 17.277 22.169 1.00 13.70 26 ALA B CA 1
ATOM 670 C C . ALA B 1 26 ? -11.248 17.090 23.268 1.00 14.21 26 ALA B C 1
ATOM 671 O O . ALA B 1 26 ? -11.561 17.281 24.437 1.00 15.21 26 ALA B O 1
ATOM 673 N N . VAL B 1 27 ? -10.004 16.772 22.878 1.00 13.72 27 VAL B N 1
ATOM 674 C CA . VAL B 1 27 ? -8.909 16.442 23.841 1.00 12.92 27 VAL B CA 1
ATOM 675 C C . VAL B 1 27 ? -8.454 17.771 24.496 1.00 14.19 27 VAL B C 1
ATOM 676 O O . VAL B 1 27 ? -8.335 17.834 25.719 1.00 16.32 27 VAL B O 1
ATOM 680 N N . VAL B 1 28 ? -8.227 18.805 23.672 1.00 15.16 28 VAL B N 1
ATOM 681 C CA . VAL B 1 28 ? -7.840 20.125 24.189 1.00 18.50 28 VAL B CA 1
ATOM 682 C C . VAL B 1 28 ? -8.832 20.552 25.300 1.00 20.43 28 VAL B C 1
ATOM 683 O O . VAL B 1 28 ? -8.404 20.932 26.404 1.00 20.22 28 VAL B O 1
ATOM 687 N N . ARG B 1 29 ? -10.142 20.431 25.049 1.00 18.61 29 ARG B N 1
ATOM 688 C CA . ARG B 1 29 ? -11.156 20.989 25.949 1.00 21.09 29 ARG B CA 1
ATOM 689 C C . ARG B 1 29 ? -11.265 20.194 27.214 1.00 24.07 29 ARG B C 1
ATOM 690 O O . ARG B 1 29 ? -11.297 20.771 28.313 1.00 28.83 29 ARG B O 1
ATOM 698 N N . THR B 1 30 ? -11.257 18.872 27.120 1.00 18.16 30 THR B N 1
ATOM 699 C CA . THR B 1 30 ? -11.549 17.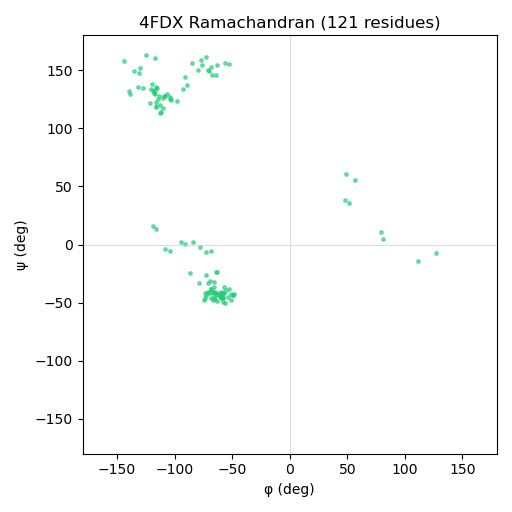976 28.243 1.00 17.99 30 THR B CA 1
ATOM 700 C C . THR B 1 30 ? -10.305 17.657 29.086 1.00 21.46 30 THR B C 1
ATOM 701 O O . THR B 1 30 ? -10.445 17.335 30.311 1.00 23.11 30 THR B O 1
ATOM 705 N N . LEU B 1 31 ? -9.120 17.774 28.464 1.00 21.04 31 LEU B N 1
ATOM 706 C CA . LEU B 1 31 ? -7.878 17.502 29.140 1.00 21.79 31 LEU B CA 1
ATOM 707 C C . LEU B 1 31 ? -7.017 18.705 29.455 1.00 23.07 31 LEU B C 1
ATOM 708 O O . LEU B 1 31 ? -5.944 18.505 30.061 1.00 28.48 31 LEU B O 1
ATOM 713 N N . ASP B 1 32 ? -7.427 19.888 29.026 1.00 25.91 32 ASP B N 1
ATOM 714 C CA . ASP B 1 32 ? -6.763 21.141 29.338 1.00 27.65 32 ASP B CA 1
ATOM 715 C C . ASP B 1 32 ? -5.281 21.092 28.895 1.00 30.65 32 ASP B C 1
ATOM 716 O O . ASP B 1 32 ? -4.367 21.252 29.706 1.00 29.75 32 ASP B O 1
ATOM 721 N N . VAL B 1 33 ? -5.074 20.794 27.599 1.00 24.10 33 VAL B N 1
ATOM 722 C CA . VAL B 1 33 ? -3.755 20.752 26.944 1.00 21.07 33 VAL B CA 1
ATOM 723 C C . VAL B 1 33 ? -3.833 21.661 25.776 1.00 20.54 33 VAL B C 1
ATOM 724 O O . VAL B 1 33 ? -4.956 22.016 25.316 1.00 23.57 33 VAL B O 1
ATOM 728 N N . ARG B 1 34 ? -2.673 22.057 25.225 1.00 20.78 34 ARG B N 1
ATOM 729 C CA . ARG B 1 34 ? -2.677 22.948 24.050 1.00 21.60 34 ARG B CA 1
ATOM 730 C C . ARG B 1 34 ? -2.832 22.066 22.796 1.00 19.48 34 ARG B C 1
ATOM 731 O O . ARG B 1 34 ? -2.465 20.902 22.832 1.00 19.13 34 ARG B O 1
ATOM 739 N N . PRO B 1 35 ? -3.331 22.629 21.707 1.00 20.74 35 PRO B N 1
ATOM 740 C CA . PRO B 1 35 ? -3.368 21.864 20.436 1.00 19.08 35 PRO B CA 1
ATOM 741 C C . PRO B 1 35 ? -2.055 21.228 20.016 1.00 19.65 35 PRO B C 1
ATOM 742 O O . PRO B 1 35 ? -2.037 20.056 19.504 1.00 18.90 35 PRO B O 1
ATOM 746 N N . ASP B 1 36 ? -0.932 21.973 20.157 1.00 19.77 36 ASP B N 1
ATOM 747 C CA . ASP B 1 36 ? 0.361 21.446 19.733 1.00 20.19 36 ASP B CA 1
ATOM 748 C C . ASP B 1 36 ? 0.822 20.278 20.633 1.00 19.30 36 ASP B C 1
ATOM 749 O O . ASP B 1 36 ? 1.907 19.676 20.284 1.00 24.81 36 ASP B O 1
ATOM 754 N N . GLN B 1 37 ? 0.102 19.936 21.745 1.00 17.14 37 GLN B N 1
ATOM 755 C CA . GLN B 1 37 ? 0.470 18.754 22.553 1.00 16.80 37 GLN B CA 1
ATOM 756 C C . GLN B 1 37 ? -0.341 17.529 22.098 1.00 15.90 37 GLN B C 1
ATOM 757 O O . GLN B 1 37 ? -0.275 16.474 22.749 1.00 18.94 37 GLN B O 1
ATOM 763 N N . VAL B 1 38 ? -1.180 17.713 21.044 1.00 14.39 38 VAL B N 1
ATOM 764 C CA . VAL B 1 38 ? -2.106 16.620 20.633 1.00 12.95 38 VAL B CA 1
ATOM 765 C C . VAL B 1 38 ? -1.721 16.071 19.271 1.00 13.23 38 VAL B C 1
ATOM 766 O O . VAL B 1 38 ? -1.766 16.802 18.270 1.00 14.14 38 VAL B O 1
ATOM 770 N N . ARG B 1 39 ? -1.271 14.809 19.267 1.00 13.81 39 ARG B N 1
ATOM 771 C CA . ARG B 1 39 ? -0.923 14.165 17.980 1.00 12.49 39 ARG B CA 1
ATOM 772 C C . ARG B 1 39 ? -1.849 12.969 17.711 1.00 14.12 39 ARG B C 1
ATOM 773 O O . ARG B 1 39 ? -2.263 12.284 18.643 1.00 14.53 39 ARG B O 1
ATOM 781 N N . ILE B 1 40 ? -2.339 12.855 16.472 1.00 13.72 40 ILE B N 1
ATOM 782 C CA . ILE B 1 40 ? -3.157 11.717 16.123 1.00 11.44 40 ILE B CA 1
ATOM 783 C C . ILE B 1 40 ? -2.463 10.972 14.989 1.00 11.96 40 ILE B C 1
ATOM 784 O O . ILE B 1 40 ? -1.959 11.600 13.966 1.00 13.19 40 ILE B O 1
ATOM 789 N N . LEU B 1 41 ? -2.476 9.641 15.109 1.00 11.69 41 LEU B N 1
ATOM 790 C CA . LEU B 1 41 ? -1.899 8.758 14.075 1.00 13.53 41 LEU B CA 1
ATOM 791 C C . LEU B 1 41 ? -3.105 7.936 13.601 1.00 14.04 41 LEU B C 1
ATOM 792 O O . LEU B 1 41 ? -3.790 7.360 14.454 1.00 16.18 41 LEU B O 1
ATOM 797 N N . ILE B 1 42 ? -3.318 7.852 12.303 1.00 12.85 42 ILE B N 1
ATOM 798 C CA . ILE B 1 42 ? -4.445 7.061 11.753 1.00 12.68 42 ILE B CA 1
ATOM 799 C C . ILE B 1 42 ? -3.885 5.840 11.117 1.00 14.54 42 ILE B C 1
ATOM 800 O O . ILE B 1 42 ? -2.938 5.871 10.258 1.00 16.15 42 ILE B O 1
ATOM 805 N N . ASN B 1 43 ? -4.430 4.700 11.512 1.00 13.84 43 ASN B N 1
ATOM 806 C CA . ASN B 1 43 ? -4.046 3.398 10.938 1.00 14.83 43 ASN B CA 1
ATOM 807 C C . ASN B 1 43 ? -5.262 2.880 10.256 1.00 14.93 43 ASN B C 1
ATOM 808 O O . ASN B 1 43 ? -6.249 2.636 10.884 1.00 16.82 43 ASN B O 1
ATOM 813 N N . GLU B 1 44 ? -5.170 2.690 8.930 1.00 16.69 44 GLU B N 1
ATOM 814 C CA . GLU B 1 44 ? -6.295 2.089 8.173 1.00 18.10 44 GLU B CA 1
ATOM 815 C C . GLU B 1 44 ? -6.173 0.636 8.053 1.00 17.54 44 GLU B C 1
ATOM 816 O O . GLU B 1 44 ? -5.077 0.095 7.812 1.00 21.75 44 GLU B O 1
ATOM 822 N N . LEU B 1 45 ? -7.265 -0.042 8.302 1.00 16.80 45 LEU B N 1
ATOM 823 C CA . LEU B 1 45 ? -7.300 -1.474 8.247 1.00 18.58 45 LEU B CA 1
ATOM 824 C C . LEU B 1 45 ? -8.035 -1.965 7.012 1.00 19.08 45 LEU B C 1
ATOM 825 O O . LEU B 1 45 ? -9.146 -1.605 6.743 1.00 18.81 45 LEU B O 1
ATOM 830 N N . GLY B 1 46 ? -7.375 -2.852 6.320 1.00 18.61 46 GLY B N 1
ATOM 831 C CA . GLY B 1 46 ? -8.058 -3.537 5.213 1.00 21.24 46 GLY B CA 1
ATOM 832 C C . GLY B 1 46 ? -9.118 -4.443 5.764 1.00 22.87 46 GLY B C 1
ATOM 833 O O . GLY B 1 46 ? -9.014 -4.907 6.913 1.00 18.46 46 GLY B O 1
ATOM 834 N N . VAL B 1 47 ? -10.152 -4.678 4.967 1.00 21.46 47 VAL B N 1
ATOM 835 C CA . VAL B 1 47 ? -11.310 -5.454 5.409 1.00 24.33 47 VAL B CA 1
ATOM 836 C C . VAL B 1 47 ? -10.904 -6.891 5.723 1.00 20.25 47 VAL B C 1
ATOM 837 O O . VAL B 1 47 ? -11.609 -7.535 6.537 1.00 22.54 47 VAL B O 1
ATOM 841 N N . GLU B 1 48 ? -9.805 -7.418 5.153 1.00 21.39 48 GLU B N 1
ATOM 842 C CA . GLU B 1 48 ? -9.319 -8.680 5.550 1.00 22.06 48 GLU B CA 1
ATOM 843 C C . GLU B 1 48 ? -8.502 -8.714 6.901 1.00 15.38 48 GLU B C 1
ATOM 844 O O . GLU B 1 48 ? -8.083 -9.747 7.401 1.00 18.13 48 GLU B O 1
ATOM 850 N N . HIS B 1 49 ? -8.333 -7.540 7.479 1.00 16.16 49 HIS B N 1
ATOM 851 C CA . HIS B 1 49 ? -7.455 -7.289 8.620 1.00 13.69 49 HIS B CA 1
ATOM 852 C C . HIS B 1 49 ? -8.164 -6.780 9.838 1.00 14.56 49 HIS B C 1
ATOM 853 O O . HIS B 1 49 ? -7.524 -6.314 10.792 1.00 14.53 49 HIS B O 1
ATOM 860 N N . PHE B 1 50 ? -9.493 -6.915 9.867 1.00 13.90 50 PHE B N 1
ATOM 861 C CA . PHE B 1 50 ? -10.237 -6.574 11.048 1.00 14.50 50 PHE 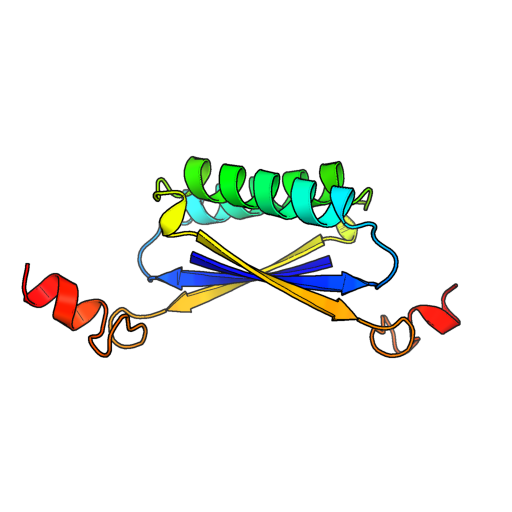B CA 1
ATOM 862 C C . PHE B 1 50 ? -11.320 -7.596 11.253 1.00 15.15 50 PHE B C 1
ATOM 863 O O . PHE B 1 50 ? -12.011 -7.942 10.283 1.00 16.17 50 PHE B O 1
ATOM 871 N N . SER B 1 51 ? -11.456 -8.120 12.482 1.00 13.09 51 SER B N 1
ATOM 872 C CA . SER B 1 51 ? -12.483 -9.119 12.747 1.00 13.36 51 SER B CA 1
ATOM 873 C C . SER B 1 51 ? -13.240 -8.854 14.024 1.00 14.48 51 SER B C 1
ATOM 874 O O . SER B 1 51 ? -12.700 -8.229 14.957 1.00 15.23 51 SER B O 1
ATOM 877 N N . VAL B 1 52 ? -14.536 -9.273 14.009 1.00 14.18 52 VAL B N 1
ATOM 878 C CA . VAL B 1 52 ? -15.372 -9.264 15.211 1.00 14.65 52 VAL B CA 1
ATOM 879 C C . VAL B 1 52 ? -15.920 -10.683 15.295 1.00 14.91 52 VAL B C 1
ATOM 880 O O . VAL B 1 52 ? -16.352 -11.224 14.238 1.00 16.20 52 VAL B O 1
ATOM 884 N N . ALA B 1 53 ? -15.888 -11.298 16.485 1.00 15.87 53 ALA B N 1
ATOM 885 C CA . ALA B 1 53 ? -16.441 -12.676 16.672 1.00 16.59 53 ALA B CA 1
ATOM 886 C C . ALA B 1 53 ? -15.882 -13.657 15.630 1.00 17.87 53 ALA B C 1
ATOM 887 O O . ALA B 1 53 ? -16.591 -14.606 15.121 1.00 20.76 53 ALA B O 1
ATOM 889 N N . GLY B 1 54 ? -14.598 -13.440 15.293 1.00 15.78 54 GLY B N 1
ATOM 890 C CA . GLY B 1 54 ? -13.830 -14.396 14.523 1.00 17.42 54 GLY B CA 1
ATOM 891 C C . GLY B 1 54 ? -14.093 -14.373 13.014 1.00 16.93 54 GLY B C 1
ATOM 892 O O . GLY B 1 54 ? -13.590 -15.235 12.349 1.00 21.19 54 GLY B O 1
ATOM 893 N N . GLN B 1 55 ? -14.816 -13.371 12.517 1.00 16.51 55 GLN B N 1
ATOM 894 C CA . GLN B 1 55 ? -15.074 -13.175 11.064 1.00 19.26 55 GLN B CA 1
ATOM 895 C C . GLN B 1 55 ? -14.528 -11.822 10.697 1.00 17.68 55 GLN B C 1
ATOM 896 O O . GLN B 1 55 ? -14.839 -10.814 11.390 1.00 17.16 55 GLN B O 1
ATOM 902 N N . THR B 1 56 ? -13.800 -11.799 9.579 1.00 16.64 56 THR B N 1
ATOM 903 C CA . THR B 1 56 ? -13.298 -10.524 9.089 1.00 17.03 56 THR B CA 1
ATOM 904 C C . THR B 1 56 ? -14.338 -9.698 8.428 1.00 23.89 56 THR B C 1
ATOM 905 O O . THR B 1 56 ? -15.340 -10.273 7.978 1.00 27.17 56 THR B O 1
ATOM 909 N N . ALA B 1 57 ? -14.096 -8.367 8.455 1.00 22.40 57 ALA B N 1
ATOM 910 C CA . ALA B 1 57 ? -15.072 -7.361 7.935 1.00 19.92 57 ALA B CA 1
ATOM 911 C C . ALA B 1 57 ? -15.346 -7.742 6.454 1.00 23.47 57 ALA B C 1
ATOM 912 O O . ALA B 1 57 ? -16.479 -7.642 5.982 1.00 25.22 57 ALA B O 1
ATOM 914 N N . ALA B 1 58 ? -14.323 -8.219 5.760 1.00 20.70 58 ALA B N 1
ATOM 915 C CA . ALA B 1 58 ? -14.498 -8.738 4.360 1.00 22.62 58 ALA B CA 1
ATOM 916 C C . ALA B 1 58 ? -15.560 -9.854 4.380 1.00 25.74 58 ALA B C 1
ATOM 917 O O . ALA B 1 58 ? -16.463 -9.823 3.574 1.00 30.52 58 ALA B O 1
ATOM 919 N N . MET B 1 59 ? -15.439 -10.821 5.256 1.00 25.19 59 MET B N 1
ATOM 920 C CA . MET B 1 59 ? -16.351 -11.965 5.179 1.00 25.70 59 MET B CA 1
ATOM 921 C C . MET B 1 59 ? -17.718 -11.491 5.604 1.00 25.77 59 MET B C 1
ATOM 922 O O . MET B 1 59 ? -18.748 -12.058 5.125 1.00 32.10 59 MET B O 1
ATOM 927 N N . ARG B 1 60 ? -17.757 -10.538 6.527 1.00 24.67 60 ARG B N 1
ATOM 928 C CA . ARG B 1 60 ? -19.077 -10.085 7.054 1.00 31.42 60 ARG B CA 1
ATOM 929 C C . ARG B 1 60 ? -19.871 -9.332 5.926 1.00 34.03 60 ARG B C 1
ATOM 930 O O . ARG B 1 60 ? -21.092 -9.514 5.783 1.00 37.24 60 ARG B O 1
ATOM 938 N N . GLN B 1 61 ? -19.144 -8.548 5.118 1.00 35.59 61 GLN B N 1
ATOM 939 C CA . GLN B 1 61 ? -19.682 -7.834 3.938 1.00 40.42 61 GLN B CA 1
ATOM 940 C C . GLN B 1 61 ? -20.128 -8.808 2.868 1.00 43.41 61 GLN B C 1
ATOM 941 O O . GLN B 1 61 ? -21.205 -8.637 2.264 1.00 37.84 61 GLN B O 1
ATOM 947 N N . ALA B 1 62 ? -19.273 -9.814 2.623 1.00 39.60 62 ALA B N 1
ATOM 948 C CA . ALA B 1 62 ? -19.542 -10.896 1.678 1.00 47.22 62 ALA B CA 1
ATOM 949 C C . ALA B 1 62 ? -20.842 -11.648 2.055 1.00 47.35 62 ALA B C 1
ATOM 950 O O . ALA B 1 62 ? -21.650 -11.973 1.177 1.00 49.41 62 ALA B O 1
ATOM 952 N N .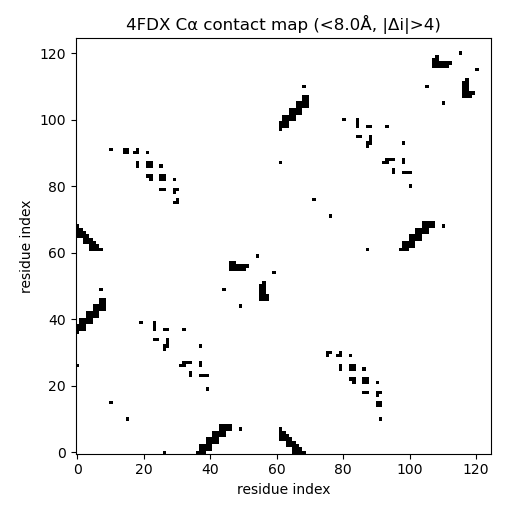 ALA B 1 63 ? -21.053 -11.902 3.348 1.00 46.69 63 ALA B N 1
ATOM 953 C CA . ALA B 1 63 ? -22.223 -12.702 3.796 1.00 45.87 63 ALA B CA 1
ATOM 954 C C . ALA B 1 63 ? -23.524 -11.876 3.657 1.00 47.10 63 ALA B C 1
ATOM 955 O O . ALA B 1 63 ? -24.616 -12.449 3.449 1.00 35.89 63 ALA B O 1
ATOM 957 N N . ALA B 1 64 ? -23.389 -10.540 3.722 1.00 45.24 64 ALA B N 1
ATOM 958 C CA . ALA B 1 64 ? -24.506 -9.605 3.416 1.00 58.12 64 ALA B CA 1
ATOM 959 C C . ALA B 1 64 ? -24.601 -9.169 1.927 1.00 62.53 64 ALA B C 1
ATOM 960 O O . ALA B 1 64 ? -24.750 -9.990 0.995 1.00 58.09 64 ALA B O 1
#

Secondary structure (DSSP, 8-state):
-EEEEEEES---HHHHHHHHHHHHHHHHHHHT--GGG-EEEEEEE-TTS-EETTEEHHHH-/-EEEEEEETT--HHHHHHHHHHHHHHHHHHHT--GGG-EEEEEEE-GGG-EETTEEHHHHHHH-

Organism: Methylibium petroleiphilum (strain ATCC BAA-1232 / LMG 22953 / PM1) (NCBI:txid420662)

InterPro domains:
  IPR004370 4-oxalocrotonate tautomerase-like domain [PF01361] (2-56)
  IPR014347 Tautomerase/MIF superfamily [G3DSA:3.30.429.10] (2-71)
  IPR014347 Tautomerase/MIF superfamily [SSF55331] (2-62)
  IPR018191 4-oxalocrotonate tautomerase [TIGR00013] (1-61)

Foldseek 3Di:
DEEEAEDEPDDDPVVVVVVVVVVLVVCCVPVVDDSVVYHYHYHYAYQQRDDDPPDGNVRVD/DEEEAEEEPDDDPVVVVVVVVVVLVVCCVPVVDDSVVYHYHYHYDYQQGDDDPPDGNVVVVVVD

Sequence (125 aa):
PIIQMNLLEGRTVEQKRNAVAAITEAVVRTLDVRPDQVRILINELGVEHFSVAGQTAAMRQPIIQMNLLEGRTVEQKRNAVAAITEAVVRTLDVRPDQVRILINELGVEHFSVAGQTAAMRQAAA

Nearest PDB structures (foldseek):
  4fdx-assembly1_B  TM=1.016E+00  e=7.939E-12  Methylibium petroleiphilum PM1
  8t9o-assembly2_J  TM=9.671E-01  e=1.262E-06  Herbaspirillum
  8t9o-assembly1_A  TM=9.748E-01  e=1.777E-06  Herbaspirillum
  2fm7-assembly1_A  TM=9.462E-01  e=1.777E-06  Pseudomonas putida
  6ogm-assembly2_G  TM=9.858E-01  e=2.679E-06  Burkholderia lata

Radius of gyration: 16.11 Å; Cα contacts (8 Å, |Δi|>4): 191; chains: 2; bounding box: 40×37×36 Å

CATH classification: 3.30.429.10

Solvent-accessible surface area: 7807 Å² total; per-residue (Å²): 29,53,0,67,0,25,2,42,85,75,49,78,88,116,60,42,170,83,0,49,50,11,0,28,116,10,0,37,174,13,2,137,18,140,88,82,70,15,140,36,88,60,73,78,37,20,44,105,141,50,61,84,97,70,80,26,0,29,122,110,155,22,54,0,68,0,24,2,64,103,70,66,93,78,109,52,44,160,83,0,56,57,16,0,21,91,4,0,30,165,21,3,127,16,136,73,91,73,16,140,35,89,63,73,72,35,3,44,102,132,51,60,77,103,66,80,32,3,31,92,104,116,84,96,121

B-factor: mean 23.05, std 9.53, range [11.44, 69.12]